Protein AF-A0A2I1HVZ7-F1 (afdb_monomer_lite)

Organism: NCBI:txid588596

Foldseek 3Di:
DDDDPVRLCVVCVVVLVVVCVVVVHDPPPDVVQCCDCVRVVDPDPVVVVLVVLLVVLVVLCPDPDPSNVVLVVLLLVLCVVLLPQFRSLADDLVSLVVCVVVCVVGVSSVSSNSCVVVVNRDDDDPVCRVVSGDDDDPDRVNVVVVVVD

Radius of gyration: 19.35 Å; chains: 1; bounding box: 43×38×54 Å

pLDDT: mean 82.94, std 8.66, range [51.06, 92.81]

Structure (mmCIF, N/CA/C/O backbone):
data_AF-A0A2I1HVZ7-F1
#
_entry.id   AF-A0A2I1HVZ7-F1
#
loop_
_atom_site.group_PDB
_atom_site.id
_atom_site.type_symbol
_atom_site.label_atom_id
_atom_site.label_alt_id
_atom_site.label_comp_id
_atom_site.label_asym_id
_atom_site.label_entity_id
_atom_site.label_seq_id
_atom_site.pdbx_PDB_ins_code
_atom_site.Cartn_x
_atom_site.Cartn_y
_atom_site.Cartn_z
_atom_site.occupancy
_atom_site.B_iso_or_equiv
_atom_site.auth_seq_id
_atom_site.auth_comp_id
_atom_site.auth_asym_id
_atom_site.auth_atom_id
_atom_site.pdbx_PDB_model_num
ATOM 1 N N . MET A 1 1 ? 11.342 4.676 7.481 1.00 51.06 1 MET A N 1
ATOM 2 C CA . MET A 1 1 ? 11.043 3.397 8.149 1.00 51.06 1 MET A CA 1
ATOM 3 C C . MET A 1 1 ? 9.531 3.237 8.141 1.00 51.06 1 MET A C 1
ATOM 5 O O . MET A 1 1 ? 8.851 4.103 8.673 1.00 51.06 1 MET A O 1
ATOM 9 N N . THR A 1 2 ? 9.006 2.236 7.437 1.00 68.50 2 THR A N 1
ATOM 10 C CA . THR A 1 2 ? 7.564 1.942 7.380 1.00 68.50 2 THR A CA 1
ATOM 11 C C . THR A 1 2 ? 7.228 0.892 8.431 1.00 68.50 2 THR A C 1
ATOM 13 O O . THR A 1 2 ? 7.815 -0.190 8.403 1.00 68.50 2 THR A O 1
ATOM 16 N N . LEU A 1 3 ? 6.319 1.218 9.350 1.00 76.00 3 LEU A N 1
ATOM 17 C CA . LEU A 1 3 ? 5.842 0.276 10.360 1.00 76.00 3 LEU A CA 1
ATOM 18 C C . LEU A 1 3 ? 4.919 -0.764 9.715 1.00 76.00 3 LEU A C 1
ATOM 20 O O . LEU A 1 3 ? 4.105 -0.447 8.848 1.00 76.00 3 LEU A O 1
ATOM 24 N N . SER A 1 4 ? 5.058 -2.005 10.151 1.00 79.44 4 SER A N 1
ATOM 25 C CA . SER A 1 4 ? 4.171 -3.117 9.836 1.00 79.44 4 SER A CA 1
ATOM 26 C C . SER A 1 4 ? 2.839 -3.006 10.581 1.00 79.44 4 SER A C 1
ATOM 28 O O . SER A 1 4 ? 2.726 -2.324 11.599 1.00 79.44 4 SER A O 1
ATOM 30 N N . GLU A 1 5 ? 1.835 -3.736 10.101 1.00 83.00 5 GLU A N 1
ATOM 31 C CA . GLU A 1 5 ? 0.521 -3.846 10.745 1.00 83.00 5 GLU A CA 1
ATOM 32 C C . GLU A 1 5 ? 0.626 -4.248 12.226 1.00 83.00 5 GLU A C 1
ATOM 34 O O . GLU A 1 5 ? -0.021 -3.658 13.086 1.00 83.00 5 GLU A O 1
ATOM 39 N N . ASN A 1 6 ? 1.513 -5.194 12.551 1.00 84.56 6 ASN A N 1
ATOM 40 C CA . ASN A 1 6 ? 1.727 -5.642 13.928 1.00 84.56 6 ASN A CA 1
ATOM 41 C C . ASN A 1 6 ? 2.294 -4.534 14.822 1.00 84.56 6 ASN A C 1
ATOM 43 O O . ASN A 1 6 ? 1.858 -4.380 15.962 1.00 84.56 6 ASN A O 1
ATOM 47 N N . GLU A 1 7 ? 3.240 -3.745 14.312 1.00 84.81 7 GLU A N 1
ATOM 48 C CA . GLU A 1 7 ? 3.805 -2.611 15.050 1.00 84.81 7 GLU A CA 1
ATOM 49 C C . GLU A 1 7 ? 2.743 -1.531 15.294 1.00 84.81 7 GLU A C 1
ATOM 51 O O . GLU A 1 7 ? 2.664 -0.985 16.395 1.00 84.81 7 GLU A O 1
ATOM 56 N N . TRP A 1 8 ? 1.862 -1.284 14.319 1.00 85.69 8 TRP A N 1
ATOM 57 C CA . TRP A 1 8 ? 0.717 -0.388 14.491 1.00 85.69 8 TRP A CA 1
ATOM 58 C C . TRP A 1 8 ? -0.298 -0.906 15.509 1.00 85.69 8 TRP A C 1
ATOM 60 O O . TRP A 1 8 ? -0.743 -0.143 16.366 1.00 85.69 8 TRP A O 1
ATOM 70 N N . ASN A 1 9 ? -0.622 -2.198 15.474 1.00 85.81 9 ASN A N 1
ATOM 71 C CA . ASN A 1 9 ? -1.531 -2.822 16.436 1.00 85.81 9 ASN A CA 1
ATOM 72 C C . ASN A 1 9 ? -0.995 -2.721 17.872 1.00 85.81 9 ASN A C 1
ATOM 74 O O . ASN A 1 9 ? -1.745 -2.410 18.803 1.00 85.81 9 ASN A O 1
ATOM 78 N N . LEU A 1 10 ? 0.312 -2.921 18.063 1.00 87.56 10 LEU A N 1
ATOM 79 C CA . LEU A 1 10 ? 0.962 -2.735 19.361 1.00 87.56 10 LEU A CA 1
ATOM 80 C C . LEU A 1 10 ? 0.893 -1.276 19.821 1.00 87.56 10 LEU A C 1
ATOM 82 O O . LEU A 1 10 ? 0.509 -1.012 20.962 1.00 87.56 10 LEU A O 1
ATOM 86 N N . LEU A 1 11 ? 1.187 -0.332 18.926 1.00 88.81 11 LEU A N 1
ATOM 87 C CA . LEU A 1 11 ? 1.161 1.100 19.221 1.00 88.81 11 LEU A CA 1
ATOM 88 C C . LEU A 1 11 ? -0.245 1.590 19.600 1.00 88.81 11 LEU A C 1
ATOM 90 O O . LEU A 1 11 ? -0.388 2.396 20.517 1.00 88.81 11 LEU A O 1
ATOM 94 N N . PHE A 1 12 ? -1.290 1.064 18.958 1.00 88.06 12 PHE A N 1
ATOM 95 C CA . PHE A 1 12 ? -2.684 1.431 19.233 1.00 88.06 12 PHE A CA 1
ATOM 96 C C . PHE A 1 12 ? -3.347 0.636 20.361 1.00 88.06 12 PHE A C 1
ATOM 98 O O . PHE A 1 12 ? -4.446 0.986 20.797 1.00 88.06 12 PHE A O 1
ATOM 105 N N . THR A 1 13 ? -2.691 -0.390 20.905 1.00 89.69 13 THR A N 1
ATOM 106 C CA . THR A 1 13 ? -3.240 -1.192 22.009 1.00 89.69 13 THR A CA 1
ATOM 107 C C . THR A 1 13 ? -3.688 -0.345 23.217 1.00 89.69 13 THR A C 1
ATOM 109 O O . THR A 1 13 ? -4.780 -0.599 23.738 1.00 89.69 13 THR A O 1
ATOM 112 N N . PRO A 1 14 ? -2.929 0.670 23.681 1.00 91.38 14 PRO A N 1
ATOM 113 C CA . PRO A 1 14 ? -3.370 1.548 24.768 1.00 91.38 14 PRO A CA 1
ATOM 114 C C . PRO A 1 14 ? -4.640 2.338 24.428 1.00 91.38 14 PRO A C 1
ATOM 116 O O . PRO A 1 14 ? -5.525 2.462 25.272 1.00 91.38 14 PRO A O 1
ATOM 119 N N . VAL A 1 15 ? -4.772 2.804 23.184 1.00 90.12 15 VAL A N 1
ATOM 120 C CA . VAL A 1 15 ? -5.953 3.546 22.712 1.00 90.12 15 VAL A CA 1
ATOM 121 C C . VAL A 1 15 ? -7.187 2.648 22.726 1.00 90.12 15 VAL A C 1
ATOM 123 O O . VAL A 1 15 ? -8.227 3.036 23.246 1.00 90.12 15 VAL A O 1
ATOM 126 N N . ILE A 1 16 ? -7.069 1.406 22.251 1.00 89.81 16 ILE A N 1
ATOM 127 C CA . ILE A 1 16 ? -8.172 0.435 22.290 1.00 89.81 16 ILE A CA 1
ATOM 128 C C . ILE A 1 16 ? -8.592 0.113 23.728 1.00 89.81 16 ILE A C 1
ATOM 130 O O . ILE A 1 16 ? -9.784 -0.033 24.004 1.00 89.81 16 ILE A O 1
ATOM 134 N N . LYS A 1 17 ? -7.642 0.029 24.668 1.00 91.25 17 LYS A N 1
ATOM 135 C CA . LYS A 1 17 ? -7.963 -0.140 26.095 1.00 91.25 17 LYS A CA 1
ATOM 136 C C . LYS A 1 17 ? -8.762 1.046 26.634 1.00 91.25 17 LYS A C 1
ATOM 138 O O . LYS A 1 17 ? -9.741 0.821 27.341 1.00 91.25 17 LYS A O 1
ATOM 143 N N . LEU A 1 18 ? -8.381 2.269 26.269 1.00 91.81 18 LEU A N 1
ATOM 144 C CA . LEU A 1 18 ? -9.100 3.481 26.656 1.00 91.81 18 LEU A CA 1
ATOM 145 C C . LEU A 1 18 ? -10.520 3.509 26.072 1.00 91.81 18 LEU A C 1
ATOM 147 O O . LEU A 1 18 ? -11.471 3.751 26.808 1.00 91.81 18 LEU A O 1
ATOM 151 N N . VAL A 1 19 ? -10.689 3.184 24.786 1.00 89.88 19 VAL A N 1
ATOM 152 C CA . VAL A 1 19 ? -12.016 3.088 24.149 1.00 89.88 19 VAL A CA 1
ATOM 153 C C . VAL A 1 19 ? -12.907 2.102 24.900 1.00 89.88 19 VAL A C 1
ATOM 155 O O . VAL A 1 19 ? -14.039 2.433 25.242 1.00 89.88 19 VAL A O 1
ATOM 158 N N . LYS A 1 20 ? -12.393 0.904 25.213 1.00 91.94 20 LYS A N 1
ATOM 159 C CA . LYS A 1 20 ? -13.147 -0.095 25.985 1.00 91.94 20 LYS A CA 1
ATOM 160 C C . LYS A 1 20 ? -13.589 0.452 27.341 1.00 91.94 20 LYS A C 1
ATOM 162 O O . LYS A 1 20 ? -14.729 0.230 27.727 1.00 91.94 20 LYS A O 1
ATOM 167 N N . GLN A 1 21 ? -12.716 1.178 28.040 1.00 92.56 21 GLN A N 1
ATOM 168 C CA . GLN A 1 21 ? -13.048 1.794 29.327 1.00 92.56 21 GLN A CA 1
ATOM 169 C C . GLN A 1 21 ? -14.142 2.858 29.197 1.00 92.56 21 GLN A C 1
ATOM 171 O O . GLN A 1 21 ? -15.092 2.831 29.972 1.00 92.56 21 GLN A O 1
ATOM 176 N N . ILE A 1 22 ? -14.039 3.751 28.208 1.00 91.81 22 ILE A N 1
ATOM 177 C CA . ILE A 1 22 ? -15.028 4.814 27.966 1.00 91.81 22 ILE A CA 1
ATOM 178 C C . ILE A 1 22 ? -16.399 4.217 27.627 1.00 91.81 22 ILE A C 1
ATOM 180 O O . ILE A 1 22 ? -17.418 4.688 28.120 1.00 91.81 22 ILE A O 1
ATOM 184 N N . CYS A 1 23 ? -16.430 3.152 26.827 1.00 89.38 23 CYS A N 1
ATOM 185 C CA . CYS A 1 23 ? -17.665 2.473 26.439 1.00 89.38 23 CYS A CA 1
ATOM 186 C C . CYS A 1 23 ? -18.192 1.481 27.496 1.00 89.38 23 CYS A C 1
ATOM 188 O O . CYS A 1 23 ? -19.175 0.795 27.229 1.00 89.38 23 CYS A O 1
ATOM 190 N N . GLY A 1 24 ? -17.541 1.344 28.659 1.00 92.81 24 GLY A N 1
ATOM 191 C CA . GLY A 1 24 ? -17.937 0.383 29.697 1.00 92.81 24 GLY A CA 1
ATOM 192 C C . GLY A 1 24 ? -17.801 -1.091 29.285 1.00 92.81 24 GLY A C 1
ATOM 193 O O . GLY A 1 24 ? -18.456 -1.959 29.857 1.00 92.81 24 GLY A O 1
ATOM 194 N N . LEU A 1 25 ? -16.968 -1.395 28.285 1.00 91.88 25 LEU A N 1
ATOM 195 C CA . LEU A 1 25 ? -16.780 -2.742 27.750 1.00 91.88 25 LEU A CA 1
ATOM 196 C C . LEU A 1 25 ? -15.769 -3.553 28.580 1.00 91.88 25 LEU A C 1
ATOM 198 O O . LEU A 1 25 ? -14.763 -3.010 29.053 1.00 91.88 25 LEU A O 1
ATOM 202 N N . PRO A 1 26 ? -15.959 -4.881 28.706 1.00 90.06 26 PRO A N 1
ATOM 203 C CA . PRO A 1 26 ? -14.997 -5.734 29.389 1.00 90.06 26 PRO A CA 1
ATOM 204 C C . PRO A 1 26 ? -13.654 -5.754 28.649 1.00 90.06 26 PRO A C 1
ATOM 206 O O . PRO A 1 26 ? -13.577 -5.634 27.425 1.00 90.06 26 PRO A O 1
ATOM 209 N N . ARG A 1 27 ? -12.554 -5.972 29.379 1.00 85.38 27 ARG A N 1
ATOM 210 C CA . ARG A 1 27 ? -11.205 -6.027 28.776 1.00 85.38 27 ARG A CA 1
ATOM 211 C C . ARG A 1 27 ? -11.090 -7.111 27.698 1.00 85.38 27 ARG A C 1
ATOM 213 O O . ARG A 1 27 ? -10.422 -6.888 26.686 1.00 85.38 27 ARG A O 1
ATOM 220 N N . SER A 1 28 ? -11.781 -8.233 27.900 1.00 88.62 28 SER A N 1
ATOM 221 C CA . SER A 1 28 ? -11.877 -9.370 26.978 1.00 88.62 28 SER A CA 1
ATOM 222 C C . SER A 1 28 ? -12.714 -9.097 25.726 1.00 88.62 28 SER A C 1
ATOM 224 O O . SER A 1 28 ? -12.742 -9.942 24.837 1.00 88.62 28 SER A O 1
ATOM 226 N N . TYR A 1 29 ? -13.380 -7.940 25.622 1.00 89.19 29 TYR A N 1
ATOM 227 C CA . TYR A 1 29 ? -14.212 -7.624 24.465 1.00 89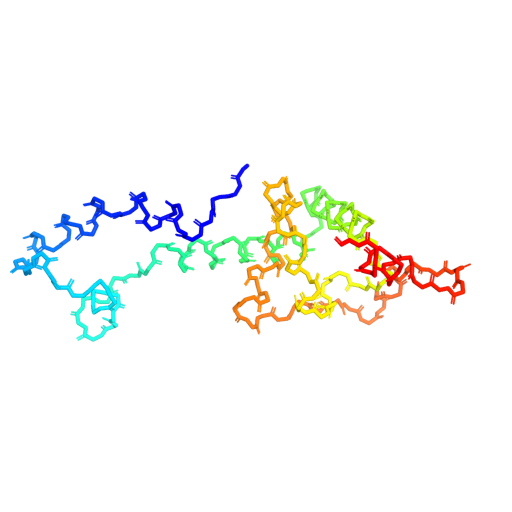.19 29 TYR A CA 1
ATOM 228 C C . TYR A 1 29 ? -13.385 -7.663 23.166 1.00 89.19 29 TYR A C 1
ATOM 230 O O . TYR A 1 29 ? -12.294 -7.078 23.126 1.00 89.19 29 TYR A O 1
ATOM 238 N N . PRO A 1 30 ? -13.849 -8.338 22.105 1.00 88.06 30 PRO A N 1
ATOM 239 C CA . PRO A 1 30 ? -13.069 -8.495 20.884 1.00 88.06 30 PRO A CA 1
ATOM 240 C C . PRO A 1 30 ? -12.836 -7.147 20.191 1.00 88.06 30 PRO A C 1
ATOM 242 O O . PRO A 1 30 ? -13.765 -6.377 19.960 1.00 88.06 30 PRO A O 1
ATOM 245 N N . THR A 1 31 ? -11.583 -6.857 19.830 1.00 86.31 31 THR A N 1
ATOM 246 C CA . THR A 1 31 ? -11.223 -5.603 19.142 1.00 86.31 31 THR A CA 1
ATOM 247 C C . THR A 1 31 ? -11.865 -5.509 17.755 1.00 86.31 31 THR A C 1
ATOM 249 O O . THR A 1 31 ? -12.270 -4.431 17.339 1.00 86.31 31 THR A O 1
ATOM 252 N N . SER A 1 32 ? -12.056 -6.640 17.069 1.00 85.44 32 SER A N 1
ATOM 253 C CA . SER A 1 32 ? -12.775 -6.696 15.789 1.00 85.44 32 SER A CA 1
ATOM 254 C C . SER A 1 32 ? -14.218 -6.192 15.893 1.00 85.44 32 SER A C 1
ATOM 256 O O . SER A 1 32 ? -14.701 -5.530 14.979 1.00 85.44 32 SER A O 1
ATOM 258 N N . ALA A 1 33 ? -14.893 -6.431 17.021 1.00 87.44 33 ALA A N 1
ATOM 259 C CA . ALA A 1 33 ? -16.237 -5.914 17.255 1.00 87.44 33 ALA A CA 1
ATOM 260 C C . ALA A 1 33 ? -16.245 -4.390 17.441 1.00 87.44 33 ALA A C 1
ATOM 262 O O . ALA A 1 33 ? -17.189 -3.732 17.023 1.00 87.44 33 ALA A O 1
ATOM 263 N N . ILE A 1 34 ? -15.176 -3.806 17.992 1.00 88.31 34 ILE A N 1
ATOM 264 C CA . ILE A 1 34 ? -15.031 -2.344 18.103 1.00 88.31 34 ILE A CA 1
ATOM 265 C C . ILE A 1 34 ? -14.962 -1.702 16.711 1.00 88.31 34 ILE A C 1
ATOM 267 O O . ILE A 1 34 ? -15.543 -0.641 16.482 1.00 88.31 34 ILE A O 1
ATOM 271 N N . TYR A 1 35 ? -14.291 -2.363 15.768 1.00 88.31 35 TYR A N 1
ATOM 272 C CA . TYR A 1 35 ? -14.176 -1.871 14.396 1.00 88.31 35 TYR A CA 1
ATOM 273 C C . TYR A 1 35 ? -15.418 -2.125 13.539 1.00 88.31 35 TYR A C 1
ATOM 275 O O . TYR A 1 35 ? -15.593 -1.523 12.482 1.00 88.31 35 TYR A O 1
ATOM 283 N N . HIS A 1 36 ? -16.310 -3.009 13.981 1.00 88.94 36 HIS A N 1
ATOM 284 C CA . HIS A 1 36 ? -17.494 -3.357 13.217 1.00 88.94 36 HIS A CA 1
ATOM 285 C C . HIS A 1 36 ? -18.479 -2.181 13.142 1.00 88.94 36 HIS A C 1
ATOM 287 O O . HIS A 1 36 ? -18.889 -1.631 14.167 1.00 88.94 36 HIS A O 1
ATOM 293 N N . ARG A 1 37 ? -18.909 -1.843 11.917 1.00 85.81 37 ARG A N 1
ATOM 294 C CA . ARG A 1 37 ? -19.765 -0.683 11.598 1.00 85.81 37 ARG A CA 1
ATOM 295 C C . ARG A 1 37 ? -21.038 -0.590 12.443 1.00 85.81 37 ARG A C 1
ATOM 297 O O . ARG A 1 37 ? -21.468 0.511 12.757 1.00 85.81 37 ARG A O 1
ATOM 304 N N . TYR A 1 38 ? -21.632 -1.727 12.798 1.00 87.12 38 TYR A N 1
ATOM 305 C CA . TYR A 1 38 ? -22.908 -1.781 13.524 1.00 87.12 38 TYR A CA 1
ATOM 306 C C . TYR A 1 38 ? -22.771 -1.919 15.048 1.00 87.12 38 TYR A C 1
ATOM 308 O O . TYR A 1 38 ? -23.767 -2.152 15.721 1.00 87.12 38 TYR A O 1
ATOM 316 N N . ILE A 1 39 ? -21.555 -1.832 15.595 1.00 86.00 39 ILE A N 1
ATOM 317 C CA . ILE A 1 39 ? -21.314 -1.921 17.043 1.00 86.00 39 ILE A CA 1
ATOM 318 C C . ILE A 1 39 ? -20.792 -0.577 17.552 1.00 86.00 39 ILE A C 1
ATOM 320 O O . ILE A 1 39 ? -21.553 0.203 18.112 1.00 86.00 39 ILE A O 1
ATOM 324 N N . LEU A 1 40 ? -19.508 -0.293 17.326 1.00 84.62 40 LEU A N 1
ATOM 325 C CA . LEU A 1 40 ? -18.908 1.015 17.614 1.00 84.62 40 LEU A CA 1
ATOM 326 C C . LEU A 1 40 ? -18.435 1.718 16.339 1.00 84.62 40 LEU A C 1
ATOM 328 O O . LEU A 1 40 ? -18.338 2.940 16.326 1.00 84.62 40 LEU A O 1
ATOM 332 N N . GLY A 1 41 ? -18.156 0.964 15.269 1.00 85.69 41 GLY A N 1
ATOM 333 C CA . GLY A 1 41 ? -17.804 1.510 13.960 1.00 85.69 41 GLY A CA 1
ATOM 334 C C . GLY A 1 41 ? -16.545 2.373 13.957 1.00 85.69 41 GLY A C 1
ATOM 335 O O . GLY A 1 41 ? -16.420 3.262 13.117 1.00 85.69 41 GLY A O 1
ATOM 336 N N . ILE A 1 42 ? -15.621 2.147 14.894 1.00 87.25 42 ILE A N 1
ATOM 337 C CA . ILE A 1 42 ? -14.359 2.885 14.916 1.00 87.25 42 ILE A CA 1
ATOM 338 C C . ILE A 1 42 ? -13.509 2.384 13.755 1.00 87.25 42 ILE A C 1
ATOM 340 O O . ILE A 1 42 ? -13.313 1.185 13.591 1.00 87.25 42 ILE A O 1
ATOM 344 N N . ASN A 1 43 ? -12.977 3.295 12.950 1.00 85.75 43 ASN A N 1
ATOM 345 C CA . ASN A 1 43 ? -12.112 2.890 11.852 1.00 85.75 43 ASN A CA 1
ATOM 346 C C . ASN A 1 43 ? -10.828 2.257 12.396 1.00 85.75 43 ASN A C 1
ATOM 348 O O . ASN A 1 43 ? -10.191 2.800 13.302 1.00 85.75 43 ASN A O 1
ATOM 352 N N . ASN A 1 44 ? -10.433 1.126 11.817 1.00 86.19 44 ASN A N 1
ATOM 353 C CA . ASN A 1 44 ? -9.140 0.526 12.100 1.00 86.19 44 ASN A CA 1
ATOM 354 C C . ASN A 1 44 ? -8.028 1.512 11.681 1.00 86.19 44 ASN A C 1
ATOM 356 O O . ASN A 1 44 ? -7.984 1.919 10.513 1.00 86.19 44 ASN A O 1
ATOM 360 N N . PRO A 1 45 ? -7.128 1.907 12.601 1.00 85.44 45 PRO A N 1
ATOM 361 C CA . PRO A 1 45 ? -6.063 2.853 12.291 1.00 85.44 45 PRO A CA 1
ATOM 362 C C . PRO A 1 45 ? -5.162 2.394 11.143 1.00 85.44 45 PRO A C 1
ATOM 364 O O . PRO A 1 45 ? -4.758 3.215 10.321 1.00 85.44 45 PRO A O 1
ATOM 367 N N . TRP A 1 46 ? -4.874 1.091 11.057 1.00 86.06 46 TRP A N 1
ATOM 368 C CA . TRP A 1 46 ? -4.062 0.534 9.976 1.00 86.06 46 TRP A CA 1
ATOM 369 C C . TRP A 1 46 ? -4.726 0.749 8.614 1.00 86.06 46 TRP A C 1
ATOM 371 O O . TRP A 1 46 ? -4.096 1.285 7.704 1.00 86.06 46 TRP A O 1
ATOM 381 N N . ASP A 1 47 ? -6.020 0.445 8.507 1.00 86.81 47 ASP A N 1
ATOM 382 C CA . ASP A 1 47 ? -6.773 0.596 7.259 1.00 86.81 47 ASP A CA 1
ATOM 383 C C . ASP A 1 47 ? -6.828 2.063 6.810 1.00 86.81 47 ASP A C 1
ATOM 385 O O . ASP A 1 47 ? -6.653 2.361 5.627 1.00 86.81 47 ASP A O 1
ATOM 389 N N . GLN A 1 48 ? -6.985 3.004 7.751 1.00 87.25 48 GLN A N 1
ATOM 390 C CA . GLN A 1 48 ? -6.928 4.438 7.446 1.00 87.25 48 GLN A CA 1
ATOM 391 C C . GLN A 1 48 ? -5.553 4.874 6.935 1.00 87.25 48 GLN A C 1
ATOM 393 O O . GLN A 1 48 ? -5.458 5.652 5.984 1.00 87.25 48 GLN A O 1
ATOM 398 N N . ILE A 1 49 ? -4.478 4.384 7.551 1.00 88.00 49 ILE A N 1
ATOM 399 C CA . ILE A 1 49 ? -3.111 4.705 7.134 1.00 88.00 49 ILE A CA 1
ATOM 400 C C . ILE A 1 49 ? -2.843 4.143 5.740 1.00 88.00 49 ILE A C 1
ATOM 402 O O . ILE A 1 49 ? -2.333 4.872 4.888 1.00 88.00 49 ILE A O 1
ATOM 406 N N . CYS A 1 50 ? -3.227 2.892 5.481 1.00 88.12 50 CYS A N 1
ATOM 407 C CA . CYS A 1 50 ? -3.108 2.280 4.163 1.00 88.12 50 CYS A CA 1
ATOM 408 C C . CYS A 1 50 ? -3.886 3.071 3.107 1.00 88.12 50 CYS A C 1
ATOM 410 O O . CYS A 1 50 ? -3.326 3.396 2.060 1.00 88.12 50 CYS A O 1
ATOM 412 N N . ALA A 1 51 ? -5.135 3.446 3.395 1.00 89.00 51 ALA A N 1
ATOM 413 C CA . ALA A 1 51 ? -5.957 4.241 2.487 1.00 89.00 51 ALA A CA 1
ATOM 414 C C . ALA A 1 51 ? -5.310 5.598 2.171 1.00 89.00 51 ALA A C 1
ATOM 416 O O . ALA A 1 51 ? -5.184 5.966 1.001 1.00 89.00 51 ALA A O 1
ATOM 417 N N . ASN A 1 52 ? -4.831 6.315 3.189 1.00 90.31 52 ASN A N 1
ATOM 418 C CA . ASN A 1 52 ? -4.182 7.615 3.018 1.00 90.31 52 ASN A CA 1
ATOM 419 C C . ASN A 1 52 ? -2.872 7.508 2.226 1.00 90.31 52 ASN A C 1
ATOM 421 O O . ASN A 1 52 ? -2.628 8.306 1.320 1.00 90.31 52 ASN A O 1
ATOM 425 N N . GLN A 1 53 ? -2.036 6.511 2.530 1.00 90.06 53 GLN A N 1
ATOM 426 C CA . GLN A 1 53 ? -0.765 6.292 1.838 1.00 90.06 53 GLN A CA 1
ATOM 427 C C . GLN A 1 53 ? -0.968 5.917 0.372 1.00 90.06 53 GLN A C 1
ATOM 429 O O . GLN A 1 53 ? -0.295 6.481 -0.491 1.00 90.06 53 GLN A O 1
ATOM 434 N N . ILE A 1 54 ? -1.902 5.010 0.075 1.00 90.62 54 ILE A N 1
ATOM 435 C CA . ILE A 1 54 ? -2.214 4.610 -1.302 1.00 90.62 54 ILE A CA 1
ATOM 436 C C . ILE A 1 54 ? -2.810 5.784 -2.073 1.00 90.62 54 ILE A C 1
ATOM 438 O O . ILE A 1 54 ? -2.383 6.048 -3.193 1.00 90.62 54 ILE A O 1
ATOM 442 N N . THR A 1 55 ? -3.739 6.529 -1.474 1.00 91.44 55 THR A N 1
ATOM 443 C CA . THR A 1 55 ? -4.359 7.692 -2.124 1.00 91.44 55 THR A CA 1
ATOM 444 C C . THR A 1 55 ? -3.314 8.749 -2.469 1.00 91.44 55 THR A C 1
ATOM 446 O O . THR A 1 55 ? -3.243 9.197 -3.613 1.00 91.44 55 THR A O 1
ATOM 449 N N . ALA A 1 56 ? -2.445 9.101 -1.517 1.00 90.94 56 ALA A N 1
ATOM 450 C CA . ALA A 1 56 ? -1.361 10.050 -1.755 1.00 90.94 56 ALA A CA 1
ATOM 451 C C . ALA A 1 56 ? -0.377 9.538 -2.818 1.00 90.94 56 ALA A C 1
ATOM 453 O O . ALA A 1 56 ? 0.074 10.301 -3.669 1.00 90.94 56 ALA A O 1
ATOM 454 N N . PHE A 1 57 ? -0.058 8.244 -2.797 1.00 91.25 57 PHE A N 1
ATOM 455 C CA . PHE A 1 57 ? 0.826 7.617 -3.773 1.00 91.25 57 PHE A CA 1
ATOM 456 C C . PHE A 1 57 ? 0.257 7.666 -5.192 1.00 91.25 57 PHE A C 1
ATOM 458 O O . PHE A 1 57 ? 0.958 8.100 -6.103 1.00 91.25 57 PHE A O 1
ATOM 465 N N . LEU A 1 58 ? -1.008 7.283 -5.373 1.00 90.69 58 LEU A N 1
ATOM 466 C CA . LEU A 1 58 ? -1.695 7.334 -6.664 1.00 90.69 58 LEU A CA 1
ATOM 467 C C . LEU A 1 58 ? -1.809 8.770 -7.179 1.00 90.69 58 LEU A C 1
ATOM 469 O O . LEU A 1 58 ? -1.510 9.032 -8.342 1.00 90.69 58 LEU A O 1
ATOM 473 N N . TYR A 1 59 ? -2.171 9.711 -6.305 1.00 92.44 59 TYR A N 1
ATOM 474 C CA . TYR A 1 59 ? -2.225 11.128 -6.655 1.00 92.44 59 TYR A CA 1
ATOM 475 C C . TYR A 1 59 ? -0.862 11.645 -7.133 1.00 92.44 59 TYR A C 1
ATOM 477 O O . TYR A 1 59 ? -0.766 12.294 -8.173 1.00 92.44 59 TYR A O 1
ATOM 485 N N . LEU A 1 60 ? 0.211 11.327 -6.402 1.00 91.12 60 LEU A N 1
ATOM 486 C CA . LEU A 1 60 ? 1.553 11.785 -6.743 1.00 91.12 60 LEU A CA 1
ATOM 487 C C . LEU A 1 60 ? 2.072 11.148 -8.029 1.00 91.12 60 LEU A C 1
ATOM 489 O O . LEU A 1 60 ? 2.646 11.871 -8.835 1.00 91.12 60 LEU A O 1
ATOM 493 N N . ILE A 1 61 ? 1.846 9.853 -8.254 1.00 88.88 61 ILE A N 1
ATOM 494 C CA . ILE A 1 61 ? 2.242 9.168 -9.496 1.00 88.88 61 ILE A CA 1
ATOM 495 C C . ILE A 1 61 ? 1.594 9.809 -10.722 1.00 88.88 61 ILE A C 1
ATOM 497 O O . ILE A 1 61 ? 2.263 9.986 -11.736 1.00 88.88 61 ILE A O 1
ATOM 501 N N . ASN A 1 62 ? 0.328 10.207 -10.609 1.00 88.06 62 ASN A N 1
ATOM 502 C CA . ASN A 1 62 ? -0.408 10.848 -11.698 1.00 88.06 62 ASN A CA 1
ATOM 503 C C . ASN A 1 62 ? -0.111 12.353 -11.831 1.00 88.06 62 ASN A C 1
ATOM 505 O O . ASN A 1 62 ? -0.552 12.993 -12.783 1.00 88.06 62 ASN A O 1
ATOM 509 N N . SER A 1 63 ? 0.642 12.938 -10.897 1.00 89.12 63 SER A N 1
ATOM 510 C CA . SER A 1 63 ? 1.058 14.341 -10.956 1.00 89.12 63 SER A CA 1
ATOM 511 C C . SER A 1 63 ? 2.353 14.513 -11.757 1.00 89.12 63 SER A C 1
ATOM 513 O O . SER A 1 63 ? 3.249 13.674 -11.688 1.00 89.12 63 SER A O 1
ATOM 515 N N . ASN A 1 64 ? 2.529 15.653 -12.433 1.00 87.12 64 ASN A N 1
ATOM 516 C CA . ASN A 1 64 ? 3.795 16.008 -13.094 1.00 87.12 64 ASN A CA 1
ATOM 517 C C . ASN A 1 64 ? 4.758 16.777 -12.162 1.00 87.12 64 ASN A C 1
ATOM 519 O O . ASN A 1 64 ? 5.395 17.756 -12.544 1.00 87.12 64 ASN A O 1
ATOM 523 N N . SER A 1 65 ? 4.814 16.381 -10.889 1.00 91.69 65 SER A N 1
ATOM 524 C CA . SER A 1 65 ? 5.629 17.052 -9.874 1.00 91.69 65 SER A CA 1
ATOM 525 C C . SER A 1 65 ? 7.040 16.447 -9.767 1.00 91.69 65 SER A C 1
ATOM 527 O O . SER A 1 65 ? 7.250 15.273 -10.090 1.00 91.69 65 SER A O 1
ATOM 529 N N . PRO A 1 66 ? 8.031 17.182 -9.226 1.00 90.44 66 PRO A N 1
ATOM 530 C CA . PRO A 1 66 ? 9.333 16.604 -8.878 1.00 90.44 66 PRO A CA 1
ATOM 531 C C . PRO A 1 66 ? 9.220 15.408 -7.916 1.00 90.44 66 PRO A C 1
ATOM 533 O O . PRO A 1 66 ? 9.996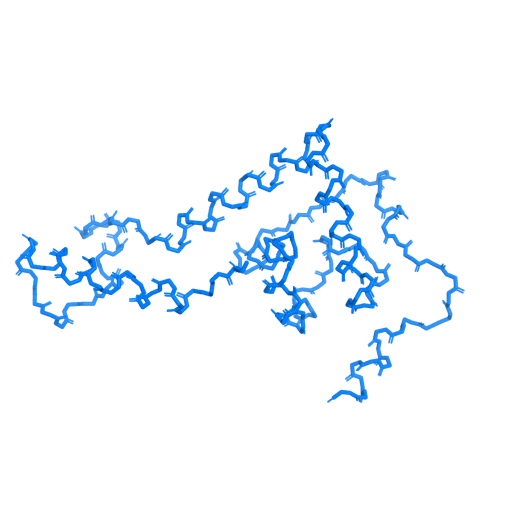 14.455 -8.008 1.00 90.44 66 PRO A O 1
ATOM 536 N N . ALA A 1 67 ? 8.220 15.427 -7.027 1.00 88.88 67 ALA A N 1
ATOM 537 C CA . ALA A 1 67 ? 7.920 14.320 -6.125 1.00 88.88 67 ALA A CA 1
ATOM 538 C C . ALA A 1 67 ? 7.499 13.053 -6.890 1.00 88.88 67 ALA A C 1
ATOM 540 O O . ALA A 1 67 ? 7.982 11.967 -6.567 1.00 88.88 67 ALA A O 1
ATOM 541 N N . SER A 1 68 ? 6.688 13.192 -7.946 1.00 91.12 68 SER A N 1
ATOM 542 C CA . SER A 1 68 ? 6.325 12.090 -8.849 1.00 91.12 68 SER A CA 1
ATOM 543 C C . SER A 1 68 ? 7.554 11.445 -9.486 1.00 91.12 68 SER A C 1
ATOM 545 O O . SER A 1 68 ? 7.747 10.232 -9.401 1.00 91.12 68 SER A O 1
ATOM 547 N N . ARG A 1 69 ? 8.468 12.260 -10.033 1.00 89.75 69 ARG A N 1
ATOM 548 C CA . ARG A 1 69 ? 9.718 11.762 -10.636 1.00 89.75 69 ARG A CA 1
ATOM 549 C C . ARG A 1 69 ? 10.564 10.989 -9.623 1.00 89.75 69 ARG A C 1
ATOM 551 O O . ARG A 1 69 ? 11.076 9.920 -9.944 1.00 89.75 69 ARG A O 1
ATOM 558 N N . SER A 1 70 ? 10.670 11.489 -8.391 1.00 90.62 70 SER A N 1
ATOM 559 C CA . SER A 1 70 ? 11.370 10.798 -7.300 1.00 90.62 70 SER A CA 1
ATOM 560 C C . SER A 1 70 ? 10.724 9.450 -6.963 1.00 9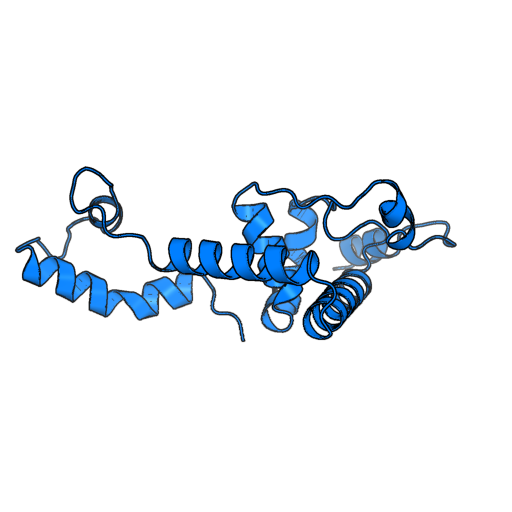0.62 70 SER A C 1
ATOM 562 O O . SER A 1 70 ? 11.426 8.451 -6.798 1.00 90.62 70 SER A O 1
ATOM 564 N N . ILE A 1 71 ? 9.390 9.385 -6.924 1.00 90.81 71 ILE A N 1
ATOM 565 C CA . ILE A 1 71 ? 8.643 8.137 -6.719 1.00 90.81 71 ILE A CA 1
ATOM 566 C C . ILE A 1 71 ? 8.906 7.148 -7.858 1.00 90.81 71 ILE A C 1
ATOM 568 O O . ILE A 1 71 ? 9.218 5.990 -7.585 1.00 90.81 71 ILE A O 1
ATOM 572 N N . MET A 1 72 ? 8.857 7.594 -9.114 1.00 89.81 72 MET A N 1
ATOM 573 C CA . MET A 1 72 ? 9.144 6.743 -10.272 1.00 89.81 72 MET A CA 1
ATOM 574 C C . MET A 1 72 ? 10.567 6.178 -10.229 1.00 89.81 72 MET A C 1
ATOM 576 O O . MET A 1 72 ? 10.753 4.980 -10.443 1.00 89.81 72 MET A O 1
ATOM 580 N N . ILE A 1 73 ? 11.563 6.998 -9.872 1.00 90.00 73 ILE A N 1
ATOM 581 C CA . ILE A 1 73 ? 12.949 6.544 -9.679 1.00 90.00 73 ILE A CA 1
ATOM 582 C C . ILE A 1 73 ? 13.016 5.488 -8.572 1.00 90.00 73 ILE A C 1
ATOM 584 O O . ILE A 1 73 ? 13.619 4.439 -8.769 1.00 90.00 73 ILE A O 1
ATOM 588 N N . ARG A 1 74 ? 12.355 5.703 -7.427 1.00 90.00 74 ARG A N 1
ATOM 589 C CA . ARG A 1 74 ? 12.314 4.711 -6.336 1.00 90.00 74 ARG A CA 1
ATOM 590 C C . ARG A 1 74 ? 11.666 3.397 -6.766 1.00 90.00 74 ARG A C 1
ATOM 592 O O . ARG A 1 74 ? 12.160 2.342 -6.370 1.00 90.00 74 ARG A O 1
ATOM 599 N N . CYS A 1 75 ? 10.601 3.441 -7.565 1.00 89.69 75 CYS A N 1
ATOM 600 C CA . CYS A 1 75 ? 9.976 2.245 -8.133 1.00 89.69 75 CYS A CA 1
ATOM 601 C C . CYS A 1 75 ? 10.934 1.508 -9.081 1.00 89.69 75 CYS A C 1
ATOM 603 O O . CYS A 1 75 ? 11.045 0.288 -9.001 1.00 89.69 75 CYS A O 1
ATOM 605 N N . ARG A 1 76 ? 11.692 2.230 -9.915 1.00 88.56 76 ARG A N 1
ATOM 606 C CA . ARG A 1 76 ? 12.720 1.638 -10.789 1.00 88.56 76 ARG A CA 1
ATOM 607 C C . ARG A 1 76 ? 13.879 1.029 -10.019 1.00 88.56 76 ARG A C 1
ATOM 609 O O . ARG A 1 76 ? 14.286 -0.090 -10.309 1.00 88.56 76 ARG A O 1
ATOM 616 N N . THR A 1 77 ? 14.377 1.716 -8.998 1.00 88.56 77 THR A N 1
ATOM 617 C CA . THR A 1 77 ? 15.421 1.173 -8.126 1.00 88.56 77 THR A CA 1
ATOM 618 C C . THR A 1 77 ? 14.945 -0.106 -7.439 1.00 88.56 77 THR A C 1
ATOM 620 O O . THR A 1 77 ? 15.698 -1.072 -7.363 1.00 88.56 77 THR A O 1
ATOM 623 N N . ALA A 1 78 ? 13.688 -0.150 -6.982 1.00 87.81 78 ALA A N 1
ATOM 624 C CA . ALA A 1 78 ? 13.095 -1.369 -6.434 1.00 87.81 78 ALA A CA 1
ATOM 625 C C . ALA A 1 78 ? 12.996 -2.489 -7.478 1.00 87.81 78 ALA A C 1
ATOM 627 O O . ALA A 1 78 ? 13.346 -3.625 -7.171 1.00 87.81 78 ALA A O 1
ATOM 628 N N . GLN A 1 79 ? 12.574 -2.174 -8.706 1.00 87.25 79 GLN A N 1
ATOM 629 C CA . GLN A 1 79 ? 12.488 -3.138 -9.806 1.00 87.25 79 GLN A CA 1
ATOM 630 C C . GLN A 1 79 ? 13.844 -3.815 -10.054 1.00 87.25 79 GLN A C 1
ATOM 632 O O . GLN A 1 79 ? 13.920 -5.042 -10.092 1.00 87.25 79 GLN A O 1
ATOM 637 N N . LEU A 1 80 ? 14.917 -3.022 -10.130 1.00 85.38 80 LEU A N 1
ATOM 638 C CA . LEU A 1 80 ? 16.279 -3.524 -10.324 1.00 85.38 80 LEU A CA 1
ATOM 639 C C . LEU A 1 80 ? 16.754 -4.387 -9.149 1.00 85.38 80 LEU A C 1
ATOM 641 O O . LEU A 1 80 ? 17.297 -5.466 -9.366 1.00 85.38 80 LEU A O 1
ATOM 645 N N . ARG A 1 81 ? 16.516 -3.956 -7.903 1.00 84.50 81 ARG A N 1
ATOM 646 C CA . ARG A 1 81 ? 16.913 -4.722 -6.706 1.00 84.50 81 ARG A CA 1
ATOM 647 C C . ARG A 1 81 ? 16.177 -6.051 -6.565 1.00 84.50 81 ARG A C 1
ATOM 649 O O . ARG A 1 81 ? 16.742 -7.004 -6.045 1.00 84.50 81 ARG A O 1
ATOM 656 N N . LEU A 1 82 ? 14.931 -6.118 -7.029 1.00 81.31 82 LEU A N 1
ATOM 657 C CA . LEU A 1 82 ? 14.138 -7.350 -7.048 1.00 81.31 82 LEU A CA 1
ATOM 658 C C . LEU A 1 82 ? 14.390 -8.202 -8.304 1.00 81.31 82 LEU A C 1
ATOM 660 O O . LEU A 1 82 ? 13.732 -9.230 -8.472 1.00 81.31 82 LEU A O 1
ATOM 664 N N . ALA A 1 83 ? 15.318 -7.780 -9.172 1.00 83.06 83 ALA A N 1
ATOM 665 C CA . ALA A 1 83 ? 15.623 -8.393 -10.464 1.00 83.06 83 ALA A CA 1
ATOM 666 C C . ALA A 1 83 ? 14.384 -8.576 -11.364 1.00 83.06 83 ALA A C 1
ATOM 668 O O . ALA A 1 83 ? 14.309 -9.502 -12.167 1.00 83.06 83 ALA A O 1
ATOM 669 N N . ILE A 1 84 ? 13.386 -7.703 -11.231 1.00 84.25 84 ILE A N 1
ATOM 670 C CA . ILE A 1 84 ? 12.139 -7.789 -11.986 1.00 84.25 84 ILE A CA 1
ATOM 671 C C . ILE A 1 84 ? 12.358 -7.225 -13.398 1.00 84.25 84 ILE A C 1
ATOM 673 O O . ILE A 1 84 ? 12.706 -6.057 -13.559 1.00 84.25 84 ILE A O 1
ATOM 677 N N . HIS A 1 85 ? 12.126 -8.043 -14.424 1.00 82.38 85 HIS A N 1
ATOM 678 C CA . HIS A 1 85 ? 12.271 -7.626 -15.822 1.00 82.38 85 HIS A CA 1
ATOM 679 C C . HIS A 1 85 ? 11.021 -6.918 -16.366 1.00 82.38 85 HIS A C 1
ATOM 681 O O . HIS A 1 85 ? 11.149 -6.016 -17.191 1.00 82.38 85 HIS A O 1
ATOM 687 N N . ASP A 1 86 ? 9.842 -7.266 -15.849 1.00 82.56 86 ASP A N 1
ATOM 688 C CA . ASP A 1 86 ? 8.558 -6.688 -16.250 1.00 82.56 86 ASP A CA 1
ATOM 689 C C . ASP A 1 86 ? 8.154 -5.461 -15.423 1.00 82.56 86 ASP A C 1
ATOM 691 O O . ASP A 1 86 ? 8.835 -5.027 -14.494 1.00 82.56 86 ASP A O 1
ATOM 695 N N . ASN A 1 87 ? 6.999 -4.881 -15.740 1.00 85.62 87 ASN A N 1
ATOM 696 C CA . ASN A 1 87 ? 6.467 -3.748 -15.001 1.00 85.62 87 ASN A CA 1
ATOM 697 C C . ASN A 1 87 ? 6.197 -4.099 -13.521 1.00 85.62 87 ASN A C 1
ATOM 699 O O . ASN A 1 87 ? 5.335 -4.920 -13.204 1.00 85.62 87 ASN A O 1
ATOM 703 N N . ILE A 1 88 ? 6.884 -3.408 -12.602 1.00 85.31 88 ILE A N 1
ATOM 704 C CA . ILE A 1 88 ? 6.745 -3.599 -11.149 1.00 85.31 88 ILE A CA 1
ATOM 705 C C . ILE A 1 88 ? 5.312 -3.378 -10.639 1.00 85.31 88 ILE A C 1
ATOM 707 O O . ILE A 1 88 ? 4.917 -3.984 -9.645 1.00 85.31 88 ILE A O 1
ATOM 711 N N . PHE A 1 89 ? 4.523 -2.535 -11.311 1.00 85.12 89 PHE A N 1
ATOM 712 C CA . PHE A 1 89 ? 3.137 -2.266 -10.927 1.00 85.12 89 PHE A CA 1
ATOM 713 C C . PHE A 1 89 ? 2.206 -3.438 -11.243 1.00 85.12 89 PHE A C 1
ATOM 715 O O . PHE A 1 89 ? 1.257 -3.679 -10.498 1.00 85.12 89 PHE A O 1
ATOM 722 N N . GLU A 1 90 ? 2.507 -4.200 -12.297 1.00 82.06 90 GLU A N 1
ATOM 723 C CA . GLU A 1 90 ? 1.671 -5.280 -12.833 1.00 82.06 90 GLU A CA 1
ATOM 724 C C . GLU A 1 90 ? 2.162 -6.677 -12.443 1.00 82.06 90 GLU A C 1
ATOM 726 O O . GLU A 1 90 ? 1.380 -7.626 -12.480 1.00 82.06 90 GLU A O 1
ATOM 731 N N . HIS A 1 91 ? 3.388 -6.790 -11.938 1.00 80.06 91 HIS A N 1
ATOM 732 C CA . HIS A 1 91 ? 3.980 -8.057 -11.527 1.00 80.06 91 HIS A CA 1
ATOM 733 C C . HIS A 1 91 ? 3.134 -8.838 -10.500 1.00 80.06 91 HIS A C 1
ATOM 735 O O . HIS A 1 91 ? 2.503 -8.270 -9.607 1.00 80.06 91 HIS A O 1
ATOM 741 N N . GLU A 1 92 ? 3.156 -10.168 -10.602 1.00 76.25 92 GLU A N 1
ATOM 742 C CA . GLU A 1 92 ? 2.510 -11.095 -9.673 1.00 76.25 92 GLU A CA 1
ATOM 743 C C . GLU A 1 92 ? 2.853 -10.826 -8.194 1.00 76.25 92 GLU A C 1
ATOM 745 O O . GLU A 1 92 ? 4.026 -10.694 -7.814 1.00 76.25 92 GLU A O 1
ATOM 750 N N . SER A 1 93 ? 1.808 -10.799 -7.359 1.00 67.31 93 SER A N 1
ATOM 751 C CA . SER A 1 93 ? 1.851 -10.461 -5.933 1.00 67.31 93 SER A CA 1
ATOM 752 C C . SER A 1 93 ? 2.726 -11.412 -5.119 1.00 67.31 93 SER A C 1
ATOM 754 O O . SER A 1 93 ? 3.540 -10.934 -4.331 1.00 67.31 93 SER A O 1
ATOM 756 N N . GLY A 1 94 ? 2.626 -12.728 -5.355 1.00 65.12 94 GLY A N 1
ATOM 757 C CA . GLY A 1 94 ? 3.410 -13.763 -4.665 1.00 65.12 94 GLY A CA 1
ATOM 758 C C . GLY A 1 94 ? 4.911 -13.471 -4.683 1.00 65.12 94 GLY A C 1
ATOM 759 O O . GLY A 1 94 ? 5.608 -13.567 -3.676 1.00 65.12 94 GLY A O 1
ATOM 760 N N . SER A 1 95 ? 5.382 -12.982 -5.825 1.00 65.75 95 SER A N 1
ATOM 761 C CA . SER A 1 95 ? 6.784 -12.673 -6.059 1.00 65.75 95 SER A CA 1
ATOM 762 C C . SER A 1 95 ? 7.238 -11.361 -5.384 1.00 65.75 95 SER A C 1
ATOM 764 O O . SER A 1 95 ? 8.394 -11.237 -4.978 1.00 65.75 95 SER A O 1
ATOM 766 N N . LEU A 1 96 ? 6.346 -10.372 -5.235 1.00 67.88 96 LEU A N 1
ATOM 767 C CA . LEU A 1 96 ? 6.654 -9.071 -4.621 1.00 67.88 96 LEU A CA 1
ATOM 768 C C . LEU A 1 96 ? 6.856 -9.185 -3.102 1.00 67.88 96 LEU A C 1
ATOM 770 O O . LEU A 1 96 ? 7.602 -8.397 -2.518 1.00 67.88 96 LEU A O 1
ATOM 774 N N . PHE A 1 97 ? 6.257 -10.195 -2.461 1.00 64.69 97 PHE A N 1
ATOM 775 C CA . PHE A 1 97 ? 6.417 -10.440 -1.023 1.00 64.69 97 PHE A CA 1
ATOM 776 C C . PHE A 1 97 ? 7.842 -10.853 -0.626 1.00 64.69 97 PHE A C 1
ATOM 778 O O . PHE A 1 97 ? 8.259 -10.568 0.496 1.00 64.69 97 PHE A O 1
ATOM 785 N N . LEU A 1 98 ? 8.638 -11.405 -1.550 1.00 64.50 98 LEU A N 1
ATOM 786 C CA . LEU A 1 98 ? 10.070 -11.675 -1.336 1.00 64.50 98 LEU A CA 1
ATOM 787 C C . LEU A 1 98 ? 10.892 -10.386 -1.131 1.00 64.50 98 LEU A C 1
ATOM 789 O O . LEU A 1 98 ? 11.996 -10.424 -0.588 1.00 64.50 98 LEU A O 1
ATOM 793 N N . GLY A 1 99 ? 10.341 -9.232 -1.524 1.00 63.59 99 GLY A N 1
ATOM 794 C CA . GLY A 1 99 ? 10.925 -7.904 -1.355 1.00 63.59 99 GLY A CA 1
ATOM 795 C C . GLY A 1 99 ? 10.592 -7.211 -0.032 1.00 63.59 99 GLY A C 1
ATOM 796 O O . GLY A 1 99 ? 10.841 -6.013 0.091 1.00 63.59 99 GLY A O 1
ATOM 797 N N . HIS A 1 100 ? 10.018 -7.900 0.962 1.00 68.00 100 HIS A N 1
ATOM 798 C CA . HIS A 1 100 ? 9.531 -7.248 2.188 1.00 68.00 100 HIS A CA 1
ATOM 799 C C . HIS A 1 100 ? 10.631 -6.513 2.978 1.00 68.00 100 HIS A C 1
ATOM 801 O O . HIS A 1 100 ? 10.365 -5.481 3.591 1.00 68.00 100 HIS A O 1
ATOM 807 N N . GLN A 1 101 ? 11.877 -7.000 2.932 1.00 68.88 101 GLN A N 1
ATOM 808 C CA . GLN A 1 101 ? 13.026 -6.303 3.525 1.00 68.88 101 GLN A CA 1
ATOM 809 C C . GLN A 1 101 ? 13.353 -5.000 2.781 1.00 68.88 101 GLN A C 1
ATOM 811 O O . GLN A 1 101 ? 13.516 -3.958 3.414 1.00 68.88 101 GLN A O 1
ATOM 816 N N . GLU A 1 102 ? 13.355 -5.026 1.446 1.00 71.00 102 GLU A N 1
ATOM 817 C CA . GLU A 1 102 ? 13.570 -3.835 0.613 1.00 71.00 102 GLU A CA 1
ATOM 818 C C . GLU A 1 102 ? 12.454 -2.800 0.806 1.00 71.00 102 GLU A C 1
ATOM 820 O O . GLU A 1 102 ? 12.714 -1.595 0.870 1.00 71.00 102 GLU A O 1
ATOM 825 N N . ALA A 1 103 ? 11.216 -3.262 1.001 1.00 74.62 103 ALA A N 1
ATOM 826 C CA . ALA A 1 103 ? 10.058 -2.411 1.252 1.00 74.62 103 ALA A CA 1
ATOM 827 C C . ALA A 1 103 ? 10.181 -1.582 2.543 1.00 74.62 103 ALA A C 1
ATOM 829 O O . ALA A 1 103 ? 9.668 -0.468 2.590 1.00 74.62 103 ALA A O 1
ATOM 830 N N . LYS A 1 104 ? 10.917 -2.053 3.564 1.00 74.69 104 LYS A N 1
ATOM 831 C CA . LYS A 1 104 ? 11.160 -1.267 4.793 1.00 74.69 104 LYS A CA 1
ATOM 832 C C . LYS A 1 104 ? 11.965 0.011 4.532 1.00 74.69 104 LYS A C 1
ATOM 834 O O . LYS A 1 104 ? 11.813 1.002 5.256 1.00 74.69 104 LYS A O 1
ATOM 839 N N . SER A 1 105 ? 12.828 -0.023 3.514 1.00 78.81 105 SER A N 1
ATOM 840 C CA . SER A 1 105 ? 13.673 1.102 3.098 1.00 78.81 105 SER A CA 1
ATOM 841 C C . SER A 1 105 ? 13.032 1.960 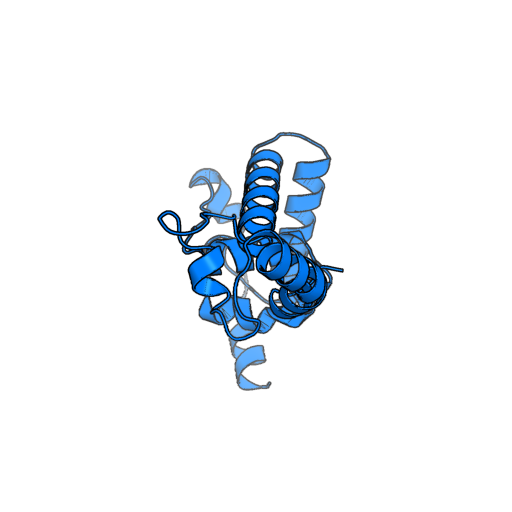2.002 1.00 78.81 105 SER A C 1
ATOM 843 O O . SER A 1 105 ? 13.307 3.157 1.917 1.00 78.81 105 SER A O 1
ATOM 845 N N . ASN A 1 106 ? 12.140 1.376 1.195 1.00 83.19 106 ASN A N 1
ATOM 846 C CA . ASN A 1 106 ? 11.514 2.026 0.052 1.00 83.19 106 ASN A CA 1
ATOM 847 C C . ASN A 1 106 ? 9.988 2.123 0.216 1.00 83.19 106 ASN A C 1
ATOM 849 O O . ASN A 1 106 ? 9.253 1.174 -0.060 1.00 83.19 106 ASN A O 1
ATOM 853 N N . LEU A 1 107 ? 9.516 3.316 0.594 1.00 85.75 107 LEU A N 1
ATOM 854 C CA . LEU A 1 107 ? 8.090 3.611 0.779 1.00 85.75 107 LEU A CA 1
ATOM 855 C C . LEU A 1 107 ? 7.259 3.358 -0.489 1.00 85.75 107 LEU A C 1
ATOM 857 O O . LEU A 1 107 ? 6.126 2.900 -0.399 1.00 85.75 107 LEU A O 1
ATOM 861 N N . SER A 1 108 ? 7.810 3.627 -1.674 1.00 86.94 108 SER A N 1
ATOM 862 C CA . SER A 1 108 ? 7.090 3.434 -2.936 1.00 86.94 108 SER A CA 1
ATOM 863 C C . SER A 1 108 ? 6.813 1.950 -3.196 1.00 86.94 108 SER A C 1
ATOM 865 O O . SER A 1 108 ? 5.698 1.587 -3.556 1.00 86.94 108 SER A O 1
ATOM 867 N N . LEU A 1 109 ? 7.797 1.083 -2.930 1.00 86.56 109 LEU A N 1
ATOM 868 C CA . LEU A 1 109 ? 7.617 -0.370 -2.995 1.00 86.56 109 LEU A CA 1
ATOM 869 C C . LEU A 1 109 ? 6.634 -0.861 -1.924 1.00 86.56 109 LEU A C 1
ATOM 871 O O . LEU A 1 109 ? 5.784 -1.702 -2.207 1.00 86.56 109 LEU A O 1
ATOM 875 N N . HIS A 1 110 ? 6.721 -0.317 -0.709 1.00 87.62 110 HIS A N 1
ATOM 876 C CA . HIS A 1 110 ? 5.788 -0.635 0.369 1.00 87.62 110 HIS A CA 1
ATOM 877 C C . HIS A 1 110 ? 4.336 -0.334 -0.024 1.00 87.62 110 HIS A C 1
ATOM 879 O O . HIS A 1 110 ? 3.472 -1.193 0.136 1.00 87.62 110 HIS A O 1
ATOM 885 N N . ASN A 1 111 ? 4.081 0.830 -0.626 1.00 88.12 111 ASN A N 1
ATOM 886 C CA . ASN A 1 111 ? 2.750 1.218 -1.092 1.00 88.12 111 ASN A CA 1
ATOM 887 C C . ASN A 1 111 ? 2.219 0.280 -2.185 1.00 88.12 111 ASN A C 1
ATOM 889 O O . ASN A 1 111 ? 1.045 -0.081 -2.148 1.00 88.12 111 ASN A O 1
ATOM 893 N N . ILE A 1 112 ? 3.072 -0.167 -3.116 1.00 88.12 112 ILE A N 1
ATOM 894 C CA . ILE A 1 112 ? 2.694 -1.161 -4.137 1.00 88.12 112 ILE A CA 1
ATOM 895 C C . ILE A 1 112 ? 2.306 -2.490 -3.473 1.00 88.12 112 ILE A C 1
ATOM 897 O O . ILE A 1 112 ? 1.278 -3.072 -3.814 1.00 88.12 112 ILE A O 1
ATOM 901 N N . ILE A 1 113 ? 3.085 -2.960 -2.493 1.00 86.62 113 ILE A N 1
ATOM 902 C CA . ILE A 1 113 ? 2.795 -4.209 -1.772 1.00 86.62 113 ILE A CA 1
ATOM 903 C C . ILE A 1 113 ? 1.485 -4.100 -0.980 1.00 86.62 113 ILE A C 1
ATOM 905 O O . ILE A 1 113 ? 0.686 -5.034 -1.016 1.00 86.62 113 ILE A O 1
ATOM 909 N N . ILE A 1 114 ? 1.236 -2.984 -0.285 1.00 86.31 114 ILE A N 1
ATOM 910 C CA . ILE A 1 114 ? -0.027 -2.767 0.440 1.00 86.31 114 ILE A CA 1
ATOM 911 C C . ILE A 1 114 ? -1.200 -2.724 -0.540 1.00 86.31 114 ILE A C 1
ATOM 913 O O . ILE A 1 114 ? -2.189 -3.416 -0.312 1.00 86.31 114 ILE A O 1
ATOM 917 N N . ALA A 1 115 ? -1.091 -1.979 -1.643 1.00 87.44 115 ALA A N 1
ATOM 918 C CA . ALA A 1 115 ? -2.142 -1.929 -2.659 1.00 87.44 115 ALA A CA 1
ATOM 919 C C . ALA A 1 115 ? -2.491 -3.340 -3.157 1.00 87.44 115 ALA A C 1
ATOM 921 O O . ALA A 1 115 ? -3.661 -3.714 -3.175 1.00 87.44 115 ALA A O 1
ATOM 922 N N . ARG A 1 116 ? -1.479 -4.176 -3.429 1.00 86.50 116 ARG A N 1
ATOM 923 C CA . ARG A 1 116 ? -1.684 -5.581 -3.807 1.00 86.50 116 ARG A CA 1
ATOM 924 C C . ARG A 1 116 ? -2.326 -6.423 -2.707 1.00 86.50 116 ARG A C 1
ATOM 926 O O . ARG A 1 116 ? -3.193 -7.228 -3.026 1.00 86.50 116 ARG A O 1
ATOM 933 N N . LYS A 1 117 ? -1.956 -6.240 -1.433 1.00 84.12 117 LYS A N 1
ATOM 934 C CA . LYS A 1 117 ? -2.626 -6.911 -0.300 1.00 84.12 117 LYS A CA 1
ATOM 935 C C . LYS A 1 117 ? -4.109 -6.549 -0.202 1.00 84.12 117 LYS A C 1
ATOM 937 O O . LYS A 1 117 ? -4.908 -7.390 0.189 1.00 84.12 117 LYS A O 1
ATOM 942 N N . LEU A 1 118 ? -4.467 -5.323 -0.580 1.00 84.50 118 LEU A N 1
ATOM 943 C CA . LEU A 1 118 ? -5.848 -4.841 -0.638 1.00 84.50 118 LEU A CA 1
ATOM 944 C C . LEU A 1 118 ? -6.554 -5.178 -1.964 1.00 84.50 118 LEU A C 1
ATOM 946 O O . LEU A 1 118 ? -7.639 -4.664 -2.218 1.00 84.50 118 LEU A O 1
ATOM 950 N N . ASN A 1 119 ? -5.960 -6.025 -2.814 1.00 85.56 119 ASN A N 1
ATOM 951 C CA . ASN A 1 119 ? -6.462 -6.375 -4.149 1.00 85.56 119 ASN A CA 1
ATOM 952 C C . ASN A 1 119 ? -6.632 -5.177 -5.106 1.00 85.56 119 ASN A C 1
ATOM 954 O O . ASN A 1 119 ? -7.400 -5.241 -6.063 1.00 85.56 119 ASN A O 1
ATOM 958 N N . ILE A 1 120 ? -5.883 -4.094 -4.891 1.00 87.06 120 ILE A N 1
ATOM 959 C CA . ILE A 1 120 ? -5.819 -2.943 -5.795 1.00 87.06 120 ILE A CA 1
ATOM 960 C C . ILE A 1 120 ? -4.666 -3.169 -6.777 1.00 87.06 120 ILE A C 1
ATOM 962 O O . ILE A 1 120 ? -3.493 -3.198 -6.393 1.00 87.06 120 ILE A O 1
ATOM 966 N N . VAL A 1 121 ? -4.994 -3.323 -8.061 1.00 85.56 121 VAL A N 1
ATOM 967 C CA . VAL A 1 121 ? -4.004 -3.471 -9.137 1.00 8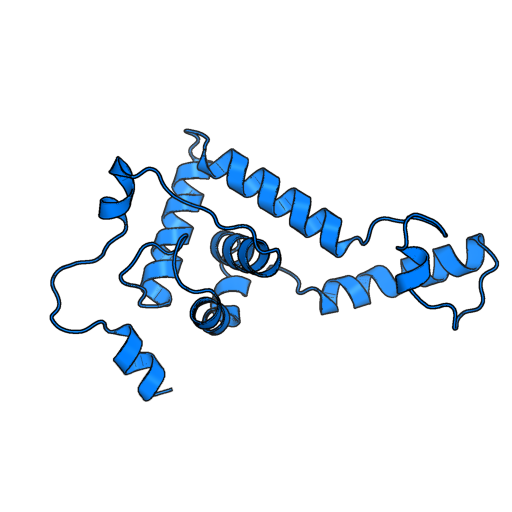5.56 121 VAL A CA 1
ATOM 968 C C . VAL A 1 121 ? -3.758 -2.112 -9.780 1.00 85.56 121 VAL A C 1
ATOM 970 O O . VAL A 1 121 ? -4.657 -1.520 -10.369 1.00 85.56 121 VAL A O 1
ATOM 973 N N . ILE A 1 122 ? -2.523 -1.623 -9.669 1.00 86.88 122 ILE A N 1
ATOM 974 C CA . ILE A 1 122 ? -2.081 -0.400 -10.339 1.00 86.88 122 ILE A CA 1
ATOM 975 C C . ILE A 1 122 ? -1.617 -0.790 -11.741 1.00 86.88 122 ILE A C 1
ATOM 977 O O . ILE A 1 122 ? -0.737 -1.637 -11.884 1.00 86.88 122 ILE A O 1
ATOM 981 N N . GLN A 1 123 ? -2.209 -0.182 -12.762 1.00 84.88 123 GLN A N 1
ATOM 982 C CA . GLN A 1 123 ? -1.853 -0.410 -14.161 1.00 84.88 123 GLN A CA 1
ATOM 983 C C . GLN A 1 123 ? -1.247 0.856 -14.753 1.00 84.88 123 GLN A C 1
ATOM 985 O O . GLN A 1 123 ? -1.572 1.965 -14.328 1.00 84.88 123 GLN A O 1
ATOM 990 N N . GLN A 1 124 ? -0.350 0.681 -15.718 1.00 82.38 124 GLN A N 1
ATOM 991 C CA . GLN A 1 124 ? 0.159 1.795 -16.508 1.00 82.38 124 GLN A CA 1
ATOM 992 C C . GLN A 1 124 ? -0.545 1.883 -17.851 1.00 82.38 124 GLN A C 1
ATOM 994 O O . GLN A 1 124 ? -1.019 0.882 -18.387 1.00 82.38 124 GLN A O 1
ATOM 999 N N . ASP A 1 125 ? -0.537 3.086 -18.421 1.00 83.31 125 ASP A N 1
ATOM 1000 C CA . ASP A 1 125 ? -0.989 3.290 -19.788 1.00 83.31 125 ASP A CA 1
ATOM 1001 C C . ASP A 1 125 ? -0.230 2.388 -20.760 1.00 83.31 125 ASP A C 1
ATOM 1003 O O . ASP A 1 125 ? 0.995 2.236 -20.688 1.00 83.31 125 ASP A O 1
ATOM 1007 N N . TYR A 1 126 ? -0.971 1.852 -21.728 1.00 74.31 126 TYR A N 1
ATOM 1008 C CA . TYR A 1 126 ? -0.469 0.931 -22.745 1.00 74.31 126 TYR A CA 1
ATOM 1009 C C . TYR A 1 126 ? 0.778 1.461 -23.474 1.00 74.31 126 TYR A C 1
ATOM 1011 O O . TYR A 1 126 ? 1.708 0.705 -23.742 1.00 74.31 126 TYR A O 1
ATOM 1019 N N . ILE A 1 127 ? 0.829 2.774 -23.727 1.00 74.62 127 ILE A N 1
ATOM 1020 C CA . ILE A 1 127 ? 1.943 3.452 -24.410 1.00 74.62 127 ILE A CA 1
ATOM 1021 C C . ILE A 1 127 ? 3.231 3.397 -23.576 1.00 74.62 127 ILE A C 1
ATOM 1023 O O . ILE A 1 127 ? 4.316 3.194 -24.113 1.00 74.62 127 ILE A O 1
ATOM 1027 N N . ASN A 1 128 ? 3.117 3.556 -22.257 1.00 74.94 128 ASN A N 1
ATOM 1028 C CA . ASN A 1 128 ? 4.265 3.658 -21.358 1.00 74.94 128 ASN A CA 1
ATOM 1029 C C . ASN A 1 128 ? 4.710 2.302 -20.806 1.00 74.94 128 ASN A C 1
ATOM 1031 O O . ASN A 1 128 ? 5.791 2.203 -20.223 1.00 74.94 128 ASN A O 1
ATOM 1035 N N . ARG A 1 129 ? 3.917 1.248 -21.007 1.00 74.44 129 ARG A N 1
ATOM 1036 C CA . ARG A 1 129 ? 4.166 -0.090 -20.462 1.00 74.44 129 ARG A CA 1
ATOM 1037 C C . ARG A 1 129 ? 5.514 -0.671 -20.898 1.00 74.44 129 ARG A C 1
ATOM 1039 O O . ARG A 1 129 ? 6.250 -1.202 -20.070 1.00 74.44 129 ARG A O 1
ATOM 1046 N N . SER A 1 130 ? 5.879 -0.491 -22.167 1.00 76.12 130 SER A N 1
ATOM 1047 C CA . SER A 1 130 ? 7.156 -0.952 -22.735 1.00 76.12 130 SER A CA 1
ATOM 1048 C C . SER A 1 130 ? 8.372 -0.196 -22.196 1.00 76.12 130 SER A C 1
ATOM 1050 O O . SER A 1 130 ? 9.492 -0.691 -22.260 1.00 76.12 130 SER A O 1
ATOM 1052 N N . THR A 1 131 ? 8.187 0.985 -21.600 1.00 82.50 131 THR A N 1
ATOM 1053 C CA . THR A 1 131 ? 9.307 1.687 -20.961 1.00 82.50 131 THR A CA 1
ATOM 1054 C C . THR A 1 131 ? 9.786 0.939 -19.717 1.00 82.50 131 THR A C 1
ATOM 1056 O O . THR A 1 131 ? 10.935 1.107 -19.301 1.00 82.50 131 THR A O 1
ATOM 1059 N N . TRP A 1 132 ? 8.920 0.134 -19.089 1.00 82.38 132 TRP A N 1
ATOM 1060 C CA . TRP A 1 132 ? 9.214 -0.603 -17.855 1.00 82.38 132 TRP A CA 1
ATOM 1061 C C . TRP A 1 132 ? 9.821 -1.980 -18.071 1.00 82.38 132 TRP A C 1
ATOM 1063 O O . TRP A 1 132 ? 10.396 -2.523 -17.132 1.00 82.38 132 TRP A O 1
ATOM 1073 N N . THR A 1 133 ? 9.776 -2.496 -19.295 1.00 83.56 133 THR A N 1
ATOM 1074 C CA . THR A 1 133 ? 10.366 -3.787 -19.640 1.00 83.56 133 THR A CA 1
ATOM 1075 C C . THR A 1 133 ? 11.870 -3.661 -19.853 1.00 83.56 133 THR A C 1
ATOM 1077 O O . THR A 1 133 ? 12.325 -2.847 -20.657 1.00 83.56 133 THR A O 1
ATOM 1080 N N . ILE A 1 134 ? 12.647 -4.475 -19.141 1.00 81.06 134 ILE A N 1
ATOM 1081 C CA . ILE A 1 134 ? 14.096 -4.593 -19.323 1.00 81.06 134 ILE A CA 1
ATOM 1082 C C . ILE A 1 134 ? 14.353 -5.758 -20.281 1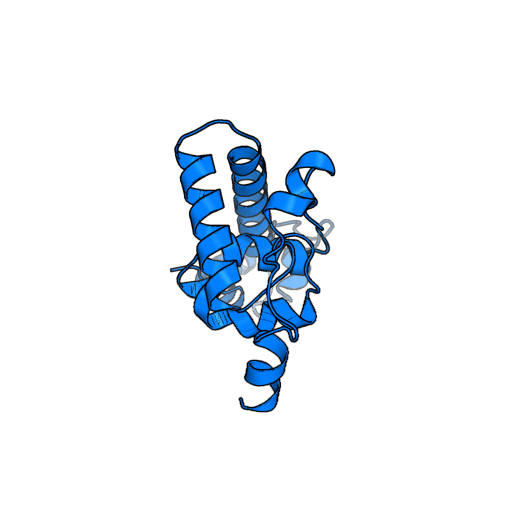.00 81.06 134 ILE A C 1
ATOM 1084 O O . ILE A 1 134 ? 14.194 -6.918 -19.913 1.00 81.06 134 ILE A O 1
ATOM 1088 N N . SER A 1 135 ? 14.743 -5.443 -21.515 1.00 76.44 135 SER A N 1
ATOM 1089 C CA . SER A 1 135 ? 15.007 -6.415 -22.583 1.00 76.44 135 SER A CA 1
ATOM 1090 C C . SER A 1 135 ? 16.501 -6.537 -22.905 1.00 76.44 135 SER A C 1
ATOM 1092 O O . SER A 1 135 ? 17.250 -5.581 -22.717 1.00 76.44 135 SER A O 1
ATOM 1094 N N . GLY A 1 136 ? 16.923 -7.684 -23.453 1.00 72.00 136 GLY A N 1
ATOM 1095 C CA . GLY A 1 136 ? 18.284 -7.894 -23.978 1.00 72.00 136 GLY A CA 1
ATOM 1096 C C . GLY A 1 136 ? 19.006 -9.150 -23.473 1.00 72.00 136 GLY A C 1
ATOM 1097 O O . GLY A 1 136 ? 20.100 -9.440 -23.946 1.00 72.00 136 GLY A O 1
ATOM 1098 N N . GLY A 1 137 ? 18.414 -9.899 -22.537 1.00 68.19 137 GLY A N 1
ATOM 1099 C CA . GLY A 1 137 ? 18.944 -11.176 -22.042 1.00 68.19 137 GLY A CA 1
ATOM 1100 C C . GLY A 1 137 ? 18.086 -12.375 -22.458 1.00 68.19 137 GLY A C 1
ATOM 1101 O O . GLY A 1 137 ? 16.887 -12.228 -22.672 1.00 68.19 137 GLY A O 1
ATOM 1102 N N . ASN A 1 138 ? 18.697 -13.563 -22.535 1.00 68.81 138 ASN A N 1
ATOM 1103 C CA . ASN A 1 138 ? 18.002 -14.812 -22.887 1.00 68.81 138 ASN A CA 1
ATOM 1104 C C . ASN A 1 138 ? 17.187 -15.414 -21.727 1.00 68.81 138 ASN A C 1
ATOM 1106 O O . ASN A 1 138 ? 16.262 -16.178 -21.976 1.00 68.81 138 ASN A O 1
ATOM 1110 N N . MET A 1 139 ? 17.540 -15.102 -20.473 1.00 73.69 139 MET A N 1
ATOM 1111 C CA . MET A 1 139 ? 16.892 -15.645 -19.275 1.00 73.69 139 MET A CA 1
ATOM 1112 C C . MET A 1 139 ? 16.707 -14.546 -18.218 1.00 73.69 139 MET A C 1
ATOM 1114 O O . MET A 1 139 ? 17.642 -13.770 -17.984 1.00 73.69 139 MET A O 1
ATOM 1118 N N . PRO A 1 140 ? 15.540 -14.461 -17.553 1.00 72.75 140 PRO A N 1
ATOM 1119 C CA . PRO A 1 140 ? 15.337 -13.517 -16.465 1.00 72.75 140 PRO A CA 1
ATOM 1120 C C . PRO A 1 140 ? 16.213 -13.891 -15.264 1.00 72.75 140 PRO A C 1
ATOM 1122 O O . PRO A 1 140 ? 16.049 -14.932 -14.631 1.00 72.75 140 PRO A O 1
ATOM 1125 N N . ILE A 1 141 ? 17.117 -12.978 -14.902 1.00 74.00 141 ILE A N 1
ATOM 1126 C CA . ILE A 1 141 ? 18.069 -13.116 -13.785 1.00 74.00 141 ILE A CA 1
ATOM 1127 C C . ILE A 1 141 ? 17.367 -13.493 -12.465 1.00 74.00 141 ILE A C 1
ATOM 1129 O O . ILE A 1 141 ? 17.929 -14.182 -11.615 1.00 74.00 141 ILE A O 1
ATOM 1133 N N . ARG A 1 142 ? 16.108 -13.083 -12.301 1.00 73.00 142 ARG A N 1
ATOM 1134 C CA . ARG A 1 142 ? 15.287 -13.391 -11.131 1.00 73.00 142 ARG A CA 1
ATOM 1135 C C . ARG A 1 142 ? 15.113 -14.880 -10.858 1.00 73.00 142 ARG A C 1
ATOM 1137 O O . ARG A 1 142 ? 15.157 -15.274 -9.698 1.00 73.00 142 ARG A O 1
ATOM 1144 N N . GLU A 1 143 ? 14.893 -15.690 -11.890 1.00 71.88 143 GLU A N 1
ATOM 1145 C CA . GLU A 1 143 ? 14.655 -17.130 -11.726 1.00 71.88 143 GLU A CA 1
ATOM 1146 C C . GLU A 1 143 ? 15.889 -17.827 -11.150 1.00 71.88 143 GLU A C 1
ATOM 1148 O O . GLU A 1 143 ? 15.767 -18.696 -10.287 1.00 71.88 143 GLU A O 1
ATOM 1153 N N . ILE A 1 144 ? 17.077 -17.356 -11.541 1.00 69.06 144 ILE A N 1
ATOM 1154 C CA . ILE A 1 144 ? 18.366 -17.795 -11.000 1.00 69.06 144 ILE A CA 1
ATOM 1155 C C . ILE A 1 144 ? 18.479 -17.396 -9.523 1.00 69.06 144 ILE A C 1
ATOM 1157 O O . ILE A 1 144 ? 18.824 -18.219 -8.679 1.00 69.06 144 ILE A O 1
ATOM 1161 N N . PHE A 1 145 ? 18.124 -16.155 -9.177 1.00 70.00 145 PHE A N 1
ATOM 1162 C CA . PHE A 1 145 ? 18.156 -15.702 -7.784 1.00 70.00 145 PHE A CA 1
ATOM 1163 C C . PHE A 1 145 ? 17.159 -16.427 -6.880 1.00 70.00 145 PHE A C 1
ATOM 1165 O O . PHE A 1 145 ? 17.477 -16.646 -5.720 1.00 70.00 145 PHE A O 1
ATOM 1172 N N . ILE A 1 146 ? 15.967 -16.783 -7.367 1.00 69.94 146 ILE A N 1
ATOM 1173 C CA . ILE A 1 146 ? 14.964 -17.498 -6.561 1.00 69.94 146 ILE A CA 1
ATOM 1174 C C . ILE A 1 146 ? 15.384 -18.953 -6.326 1.00 69.94 146 ILE A C 1
ATOM 1176 O O . ILE A 1 146 ? 15.160 -19.470 -5.240 1.00 69.94 146 ILE A O 1
ATOM 1180 N N . THR A 1 147 ? 16.011 -19.608 -7.308 1.00 61.03 147 THR A N 1
ATOM 1181 C CA . THR A 1 147 ? 16.474 -21.002 -7.166 1.00 61.03 147 THR A CA 1
ATOM 1182 C C . THR A 1 147 ? 17.689 -21.161 -6.252 1.00 61.03 147 THR A C 1
ATOM 1184 O O . THR A 1 147 ? 17.897 -22.247 -5.724 1.00 61.03 147 THR A O 1
ATOM 1187 N N . HIS A 1 148 ? 18.488 -20.107 -6.066 1.00 58.50 148 HIS A N 1
ATOM 1188 C CA . HIS A 1 148 ? 19.745 -20.148 -5.304 1.00 58.50 148 HIS A CA 1
ATOM 1189 C C . HIS A 1 148 ? 19.651 -19.469 -3.924 1.00 58.50 148 HIS A C 1
ATOM 1191 O O . HIS A 1 148 ? 20.684 -19.203 -3.304 1.00 58.50 148 HIS A O 1
ATOM 1197 N N . ARG A 1 149 ? 18.440 -19.150 -3.453 1.00 54.38 149 ARG A N 1
ATOM 1198 C CA . ARG A 1 149 ? 18.185 -18.496 -2.162 1.00 54.38 149 ARG A CA 1
ATOM 1199 C C . ARG A 1 149 ? 17.507 -19.444 -1.188 1.00 54.38 149 ARG A C 1
ATOM 1201 O O . ARG A 1 149 ? 17.848 -19.345 0.009 1.00 54.38 149 ARG A O 1
#

Secondary structure (DSSP, 8-state):
-PPPHHHHHHHHHHHHHHHHHHTT--TTS-HHHHHSTTTT-PPPHHHHHHHHHHHHHHHHHHS-SHHHHHHHHHHHHHHHHTT--S-TTTS-HHHHGGGHHHHHH-HHHHHHHHHHHTT------HHHHTTS---S-SS-HHHHHHHT-

Sequence (149 aa):
MTLSENEWNLLFTPVIKLVKQICGLPRSYPTSAIYHRYILGINNPWDQICANQITAFLYLINSNSPASRSIMIRCRTAQLRLAIHDNIFEHESGSLFLGHQEAKSNLSLHNIIIARKLNIVIQQDYINRSTWTISGGNMPIREIFITHR